Protein AF-A0A554IUD7-F1 (afdb_monomer)

Mean predicted aligned error: 2.98 Å

Solvent-accessible surface area (backbone atoms only — not comparable to full-atom values): 4430 Å² total; per-residue (Å²): 106,8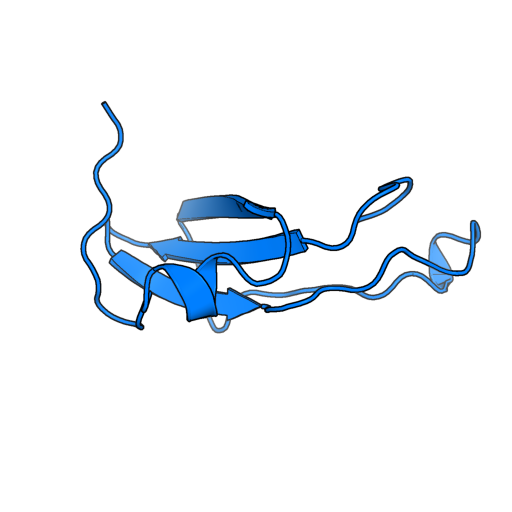6,92,39,90,60,41,29,18,38,36,30,25,38,96,50,20,29,69,39,73,46,72,57,40,72,50,65,93,58,90,50,77,92,74,51,87,84,86,77,65,95,60,92,62,81,48,72,50,80,42,60,45,55,46,48,72,73,71,65,67,48,72,66,41,78,52,82,89,129

Structure (mmCIF, N/CA/C/O backbone):
data_AF-A0A554IUD7-F1
#
_entry.id   AF-A0A554IUD7-F1
#
loop_
_atom_site.group_PDB
_atom_site.id
_atom_site.type_symbol
_atom_site.label_atom_id
_atom_site.label_alt_id
_atom_site.label_comp_id
_atom_site.label_asym_id
_atom_site.label_entity_id
_atom_site.label_seq_id
_atom_site.pdbx_PDB_ins_code
_atom_site.Cartn_x
_atom_site.Cartn_y
_atom_site.Cartn_z
_atom_site.occupancy
_atom_site.B_iso_or_equiv
_atom_site.auth_seq_id
_atom_site.auth_comp_id
_atom_site.auth_asym_id
_atom_site.auth_atom_id
_atom_site.pdbx_PDB_model_num
ATOM 1 N N . MET A 1 1 ? 3.151 -6.801 -8.935 1.00 86.94 1 MET A N 1
ATOM 2 C CA . MET A 1 1 ? 3.535 -5.801 -9.958 1.00 86.94 1 MET A CA 1
ATOM 3 C C . MET A 1 1 ? 4.053 -6.367 -11.285 1.00 86.94 1 MET A C 1
ATOM 5 O O . MET A 1 1 ? 4.405 -5.564 -12.138 1.00 86.94 1 MET A O 1
ATOM 9 N N . LYS A 1 2 ? 4.089 -7.692 -11.533 1.00 87.50 2 LYS A N 1
ATOM 10 C CA . LYS A 1 2 ? 4.418 -8.220 -12.874 1.00 87.50 2 LYS A CA 1
ATOM 11 C C . LYS A 1 2 ? 3.465 -7.623 -13.922 1.00 87.50 2 LYS A C 1
ATOM 13 O O . LYS A 1 2 ? 2.268 -7.564 -13.662 1.00 87.50 2 LYS A O 1
ATOM 18 N N . ASP A 1 3 ? 4.008 -7.182 -15.057 1.00 88.94 3 ASP A N 1
ATOM 19 C CA . ASP A 1 3 ? 3.271 -6.584 -16.182 1.00 88.94 3 ASP A CA 1
ATOM 20 C C . ASP A 1 3 ? 2.474 -5.302 -15.842 1.00 88.94 3 ASP A C 1
ATOM 22 O O . ASP A 1 3 ? 1.660 -4.843 -16.641 1.00 88.94 3 ASP A O 1
ATOM 26 N N . MET A 1 4 ? 2.706 -4.684 -14.675 1.00 92.44 4 MET A N 1
ATOM 27 C CA . MET A 1 4 ? 2.061 -3.415 -14.324 1.00 92.44 4 MET A CA 1
ATOM 28 C C . MET A 1 4 ? 2.681 -2.244 -15.076 1.00 92.44 4 MET A C 1
ATOM 30 O O . MET A 1 4 ? 3.894 -2.068 -15.065 1.00 92.44 4 MET A O 1
ATOM 34 N N . ALA A 1 5 ? 1.830 -1.419 -15.687 1.00 93.38 5 ALA A N 1
ATOM 35 C CA . ALA A 1 5 ? 2.238 -0.261 -16.483 1.00 93.38 5 ALA A CA 1
ATOM 36 C C . ALA A 1 5 ? 2.422 1.028 -15.664 1.00 93.38 5 ALA A C 1
ATOM 38 O O . ALA A 1 5 ? 2.978 2.003 -16.169 1.00 93.38 5 ALA A O 1
ATOM 39 N N . TYR A 1 6 ? 1.954 1.044 -14.413 1.00 95.19 6 TYR A N 1
ATOM 40 C CA . TYR A 1 6 ? 1.946 2.229 -13.560 1.00 95.19 6 TYR A CA 1
ATOM 41 C C . TYR A 1 6 ? 2.544 1.920 -12.188 1.00 95.19 6 TYR A C 1
ATOM 43 O O . TYR A 1 6 ? 2.395 0.797 -11.698 1.00 95.19 6 TYR A O 1
ATOM 51 N N . PRO A 1 7 ? 3.210 2.902 -11.559 1.00 96.50 7 PRO A N 1
ATOM 52 C CA . PRO A 1 7 ? 3.654 2.761 -10.186 1.00 96.50 7 PRO A CA 1
ATOM 53 C C . PRO A 1 7 ? 2.451 2.791 -9.238 1.00 96.50 7 PRO A C 1
ATOM 55 O O . PRO A 1 7 ? 1.507 3.560 -9.448 1.00 96.50 7 PRO A O 1
ATOM 58 N N . LEU A 1 8 ? 2.506 1.989 -8.175 1.00 97.81 8 LEU A N 1
ATOM 59 C CA . LEU A 1 8 ? 1.419 1.875 -7.198 1.00 97.81 8 LEU A CA 1
ATOM 60 C C . LEU A 1 8 ? 1.905 2.118 -5.772 1.00 97.81 8 LEU A C 1
ATOM 62 O O . LEU A 1 8 ? 3.063 1.855 -5.443 1.00 97.81 8 LEU A O 1
ATOM 66 N N . ASP A 1 9 ? 0.983 2.548 -4.922 1.00 98.50 9 ASP A N 1
ATOM 67 C CA . ASP A 1 9 ? 1.093 2.363 -3.482 1.00 98.50 9 ASP A CA 1
ATOM 68 C C . ASP A 1 9 ? 0.290 1.119 -3.090 1.00 98.50 9 ASP A C 1
ATOM 70 O O . ASP A 1 9 ? -0.843 0.940 -3.541 1.00 98.50 9 ASP A O 1
ATOM 74 N N . ILE A 1 10 ? 0.853 0.276 -2.230 1.00 98.31 10 ILE A N 1
ATOM 75 C CA . ILE A 1 10 ? 0.167 -0.884 -1.658 1.00 98.31 10 ILE A CA 1
ATOM 76 C C . ILE A 1 10 ? -0.092 -0.605 -0.181 1.00 98.31 10 ILE A C 1
ATOM 78 O O . ILE A 1 10 ? 0.833 -0.259 0.554 1.00 98.31 10 ILE A O 1
ATOM 82 N N . ILE A 1 11 ? -1.334 -0.771 0.260 1.00 98.38 11 ILE A N 1
ATOM 83 C CA . ILE A 1 11 ? -1.735 -0.681 1.664 1.00 98.38 11 ILE A CA 1
ATOM 84 C C . ILE A 1 11 ? -1.985 -2.098 2.170 1.00 98.38 11 ILE A C 1
ATOM 86 O O . ILE A 1 11 ? -2.845 -2.808 1.653 1.00 98.38 11 ILE A O 1
ATOM 90 N N . TRP A 1 12 ? -1.234 -2.499 3.188 1.00 98.31 12 TRP A N 1
ATOM 91 C CA . TRP A 1 12 ? -1.325 -3.805 3.832 1.00 98.31 12 TRP A CA 1
ATOM 92 C C . TRP A 1 12 ? -2.310 -3.728 4.997 1.00 98.31 12 TRP A C 1
ATOM 94 O O . TRP A 1 12 ? -2.149 -2.870 5.867 1.00 98.31 12 TRP A O 1
ATOM 104 N N . ILE A 1 13 ? -3.328 -4.589 5.020 1.00 98.00 13 ILE A N 1
ATOM 105 C CA . ILE A 1 13 ? -4.466 -4.480 5.942 1.00 98.00 13 ILE A CA 1
ATOM 106 C C . ILE A 1 13 ? -4.647 -5.791 6.711 1.00 98.00 13 ILE A C 1
ATOM 108 O O . ILE A 1 13 ? -4.574 -6.876 6.136 1.00 98.00 13 ILE A O 1
ATOM 112 N N . ALA A 1 14 ? -4.891 -5.684 8.013 1.00 97.62 14 ALA A N 1
ATOM 113 C CA . ALA A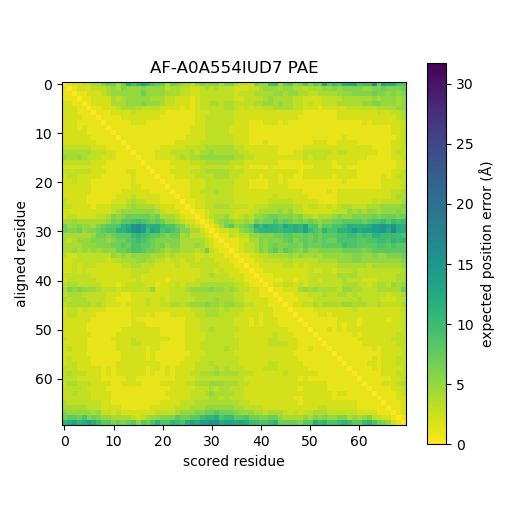 1 14 ? -5.360 -6.797 8.829 1.00 97.62 14 ALA A CA 1
ATOM 114 C C . ALA A 1 14 ? -6.355 -6.307 9.877 1.00 97.62 14 ALA A C 1
ATOM 116 O O . ALA A 1 14 ? -6.190 -5.211 10.420 1.00 97.62 14 ALA A O 1
ATOM 117 N N . ASP A 1 15 ? -7.370 -7.116 10.165 1.00 96.06 15 ASP A N 1
ATOM 118 C CA . ASP A 1 15 ? -8.381 -6.862 11.193 1.00 96.06 15 ASP A CA 1
ATOM 119 C C . ASP A 1 15 ? -9.023 -5.468 11.052 1.00 96.06 15 ASP A C 1
ATOM 121 O O . ASP A 1 15 ? -9.269 -4.752 12.028 1.00 96.06 15 ASP A O 1
ATOM 125 N N . GLY A 1 16 ? -9.253 -5.047 9.802 1.00 96.56 16 GLY A N 1
ATOM 126 C CA . GLY A 1 16 ? -9.834 -3.742 9.481 1.00 96.56 16 GLY A CA 1
ATOM 127 C C . GLY A 1 16 ? -8.927 -2.550 9.799 1.00 96.56 16 GLY A C 1
ATOM 128 O O . GLY A 1 16 ? -9.435 -1.448 10.009 1.00 96.56 16 GLY A O 1
ATOM 129 N N . LYS A 1 17 ? -7.603 -2.736 9.857 1.00 97.88 17 LYS A N 1
ATOM 130 C CA . LYS A 1 17 ? -6.628 -1.661 10.082 1.00 97.88 17 LYS A CA 1
ATOM 131 C C . LYS A 1 17 ? -5.468 -1.711 9.105 1.00 97.88 17 LYS A C 1
ATOM 133 O O . LYS A 1 17 ? -5.013 -2.783 8.713 1.00 97.88 17 LYS A O 1
ATOM 138 N N . VAL A 1 18 ? -4.934 -0.539 8.776 1.00 98.25 18 VAL A N 1
ATOM 139 C CA . VAL A 1 18 ? -3.668 -0.424 8.048 1.00 98.25 18 VAL A CA 1
ATOM 140 C C . VAL A 1 18 ? -2.529 -0.928 8.934 1.00 98.25 18 VAL A C 1
ATOM 142 O O . VAL A 1 18 ? -2.283 -0.383 10.008 1.00 98.25 18 VAL A O 1
ATOM 145 N N . LEU A 1 19 ? -1.810 -1.948 8.475 1.00 97.62 19 LEU A N 1
ATOM 146 C CA . LEU A 1 19 ? -0.607 -2.467 9.129 1.00 97.62 19 LEU A CA 1
ATOM 147 C C . LEU A 1 19 ? 0.687 -1.908 8.544 1.00 97.62 19 LEU A C 1
ATOM 149 O O . LEU A 1 19 ? 1.719 -1.907 9.210 1.00 97.62 19 LEU A O 1
ATOM 153 N N . GLY A 1 20 ? 0.653 -1.449 7.299 1.00 98.00 20 GLY A N 1
ATOM 154 C CA . GLY A 1 20 ? 1.822 -0.896 6.638 1.00 98.00 20 GLY A CA 1
ATOM 155 C C . GLY A 1 20 ? 1.521 -0.453 5.221 1.00 98.00 20 GLY A C 1
ATOM 156 O O . GLY A 1 20 ? 0.448 -0.718 4.679 1.00 98.00 20 GLY A O 1
ATOM 157 N N . THR A 1 21 ? 2.505 0.196 4.615 1.00 98.19 21 THR A N 1
ATOM 158 C CA . THR A 1 21 ? 2.434 0.665 3.235 1.00 98.19 21 THR A CA 1
ATOM 159 C C . THR A 1 21 ? 3.708 0.300 2.478 1.00 98.19 21 THR A C 1
ATOM 161 O O . THR A 1 21 ? 4.798 0.195 3.042 1.00 98.19 21 THR A O 1
ATOM 164 N N . SER A 1 22 ? 3.576 0.085 1.176 1.00 97.88 22 SER A N 1
ATOM 165 C CA . SER A 1 22 ? 4.689 0.067 0.230 1.00 97.88 22 SER A CA 1
ATOM 166 C C . SER A 1 22 ? 4.409 1.135 -0.812 1.00 97.88 22 SER A C 1
ATOM 168 O O . SER A 1 22 ? 3.571 0.948 -1.688 1.00 97.88 22 SER A O 1
ATOM 170 N N . GLU A 1 23 ? 5.055 2.285 -0.661 1.00 97.69 23 GLU A N 1
ATOM 171 C CA . GLU A 1 23 ? 4.790 3.473 -1.472 1.00 97.69 23 GLU A CA 1
ATOM 172 C C . GLU A 1 23 ? 5.659 3.513 -2.728 1.00 97.69 23 GLU A C 1
ATOM 174 O O . GLU A 1 23 ? 6.821 3.103 -2.707 1.00 97.69 23 GLU A O 1
ATOM 179 N N . ASN A 1 24 ? 5.114 4.082 -3.804 1.00 96.94 24 ASN A N 1
ATOM 180 C CA . ASN A 1 24 ? 5.803 4.332 -5.069 1.00 96.94 24 ASN A CA 1
ATOM 181 C C . ASN A 1 24 ? 6.525 3.090 -5.611 1.00 96.94 24 ASN A C 1
ATOM 183 O O . ASN A 1 24 ? 7.659 3.173 -6.090 1.00 96.94 24 ASN A O 1
ATOM 187 N N . THR A 1 25 ? 5.871 1.928 -5.530 1.00 95.50 25 THR A N 1
ATOM 188 C CA . THR A 1 25 ? 6.405 0.686 -6.090 1.00 95.50 25 THR A CA 1
ATOM 189 C C . THR A 1 25 ? 6.657 0.885 -7.590 1.00 95.50 25 THR A C 1
ATOM 191 O O . THR A 1 25 ? 5.741 1.280 -8.318 1.00 95.50 25 THR A O 1
ATOM 194 N N . PRO A 1 26 ? 7.902 0.712 -8.073 1.00 92.50 26 PRO A N 1
ATOM 195 C CA . PRO A 1 26 ? 8.239 1.043 -9.449 1.00 92.50 26 PRO A CA 1
ATOM 196 C C . PRO A 1 26 ? 7.588 0.088 -10.447 1.00 92.50 26 PRO A C 1
ATOM 198 O O . PRO A 1 26 ? 7.368 -1.093 -10.171 1.00 92.50 26 PRO A O 1
ATOM 201 N N . VAL A 1 27 ? 7.376 0.599 -11.660 1.00 92.75 27 VAL A N 1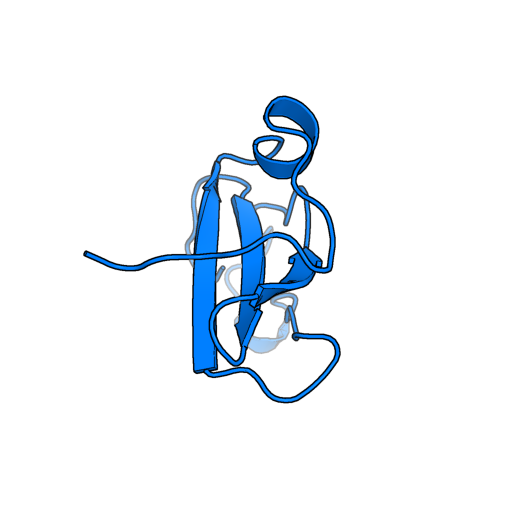
ATOM 202 C CA . VAL A 1 27 ? 7.102 -0.234 -12.834 1.00 92.75 27 VAL A CA 1
ATOM 203 C C . VAL A 1 27 ? 8.292 -1.176 -13.044 1.00 92.75 27 VAL A C 1
ATOM 205 O O . VAL A 1 27 ? 9.436 -0.705 -13.057 1.00 92.75 27 VAL A O 1
ATOM 208 N N . PRO A 1 28 ? 8.074 -2.491 -13.204 1.00 88.94 28 PRO A N 1
ATOM 209 C CA . PRO A 1 28 ? 9.181 -3.404 -13.412 1.00 88.94 28 PRO A CA 1
ATOM 210 C C . PRO A 1 28 ? 9.937 -3.102 -14.704 1.00 88.94 28 PRO A C 1
ATOM 212 O O . PRO A 1 28 ? 9.347 -2.932 -15.766 1.00 88.94 28 PRO A O 1
ATOM 215 N N . GLN A 1 29 ? 11.266 -3.089 -14.619 1.00 85.88 29 GLN A N 1
ATOM 216 C CA . GLN A 1 29 ? 12.142 -2.831 -15.768 1.00 85.88 29 GLN A CA 1
ATOM 217 C C . GLN A 1 29 ? 12.515 -4.103 -16.544 1.00 85.88 29 GLN A C 1
ATOM 219 O O . GLN A 1 29 ? 13.179 -4.032 -17.575 1.00 85.88 29 GLN A O 1
ATOM 224 N N . SER A 1 30 ? 12.132 -5.277 -16.038 1.00 84.38 30 SER A N 1
ATOM 225 C CA . SER A 1 30 ? 12.461 -6.570 -16.628 1.00 84.38 30 SER A CA 1
ATOM 226 C C . SER A 1 30 ? 11.211 -7.415 -16.801 1.00 84.38 30 SER A C 1
ATOM 228 O O . SER A 1 30 ? 10.381 -7.492 -15.901 1.00 84.38 30 SER A O 1
ATOM 230 N N . ASN A 1 31 ? 11.137 -8.121 -17.927 1.00 80.56 31 ASN A N 1
ATOM 231 C CA . ASN A 1 31 ? 10.113 -9.138 -18.171 1.00 80.56 31 ASN A CA 1
ATOM 232 C C . ASN A 1 31 ? 10.535 -10.516 -17.627 1.00 80.56 31 ASN A C 1
ATOM 234 O O . ASN A 1 31 ? 9.750 -11.464 -17.656 1.00 80.56 31 ASN A O 1
ATOM 238 N N . ASN A 1 32 ? 11.779 -10.653 -17.144 1.00 87.56 32 ASN A N 1
ATOM 239 C CA . ASN A 1 32 ? 12.233 -11.882 -16.511 1.00 87.56 32 ASN A CA 1
ATOM 240 C C . ASN A 1 32 ? 11.651 -11.969 -15.098 1.00 87.56 32 ASN A C 1
ATOM 242 O O . ASN A 1 32 ? 12.033 -11.203 -14.214 1.00 87.56 32 ASN A O 1
ATOM 246 N N . ILE A 1 33 ? 10.766 -12.943 -14.889 1.00 84.38 33 ILE A N 1
ATOM 247 C CA . ILE A 1 33 ? 10.060 -13.144 -13.623 1.00 84.38 33 ILE A CA 1
ATOM 248 C C . ILE A 1 33 ? 11.001 -13.355 -12.431 1.00 84.38 33 ILE A C 1
ATOM 250 O O . ILE A 1 33 ? 10.665 -12.954 -11.323 1.00 84.38 33 ILE A O 1
ATOM 254 N N . LEU A 1 34 ? 12.190 -13.923 -12.662 1.00 87.94 34 LEU A N 1
ATOM 255 C CA . LEU A 1 34 ? 13.195 -1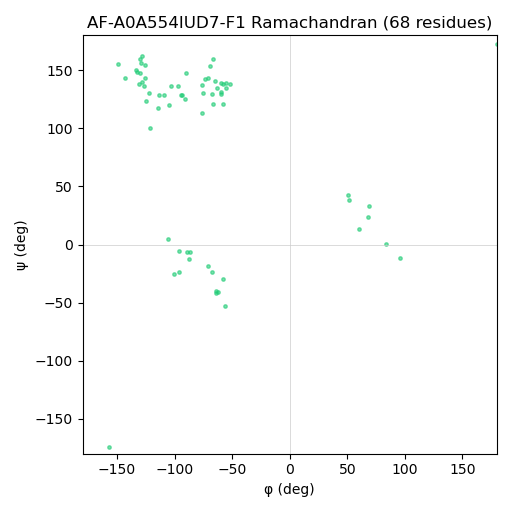4.163 -11.622 1.00 87.94 34 LEU A CA 1
ATOM 256 C C . LEU A 1 34 ? 13.851 -12.873 -11.111 1.00 87.94 34 LEU A C 1
ATOM 258 O O . LEU A 1 34 ? 14.431 -12.873 -10.032 1.00 87.94 34 LEU A O 1
ATOM 262 N N . ASN A 1 35 ? 13.752 -11.783 -11.876 1.00 87.12 35 ASN A N 1
ATOM 263 C CA . ASN A 1 35 ? 14.369 -10.495 -11.561 1.00 87.12 35 ASN A CA 1
ATOM 264 C C . ASN A 1 35 ? 13.344 -9.452 -11.090 1.00 87.12 35 ASN A C 1
ATOM 266 O O . ASN A 1 35 ? 13.692 -8.282 -10.922 1.00 87.12 35 ASN A O 1
ATOM 270 N N . LEU A 1 36 ? 12.075 -9.837 -10.931 1.00 89.56 36 LEU A N 1
ATOM 271 C CA . LEU A 1 36 ? 11.037 -8.918 -10.485 1.00 89.56 36 LEU A CA 1
ATOM 272 C C . LEU A 1 36 ? 11.149 -8.660 -8.978 1.00 89.56 36 LEU A C 1
ATOM 274 O O . LEU A 1 36 ? 11.323 -9.610 -8.212 1.00 89.56 36 LEU A O 1
ATOM 278 N N . PRO A 1 37 ? 10.995 -7.402 -8.530 1.00 89.31 37 PRO A N 1
ATOM 279 C CA . PRO A 1 37 ? 10.940 -7.104 -7.111 1.00 89.31 37 PRO A CA 1
ATOM 280 C C . PRO A 1 37 ? 9.697 -7.738 -6.480 1.00 89.31 37 PRO A C 1
ATOM 282 O O . PRO A 1 37 ? 8.601 -7.730 -7.050 1.00 89.31 37 PRO A O 1
ATOM 285 N N . THR A 1 38 ? 9.875 -8.250 -5.268 1.00 91.88 38 THR A N 1
ATOM 286 C 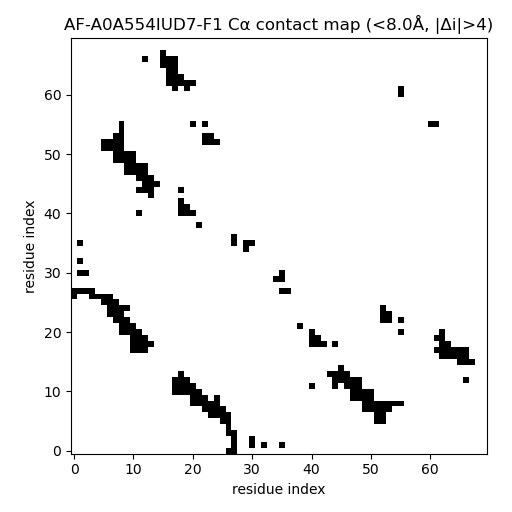CA . THR A 1 38 ? 8.790 -8.728 -4.413 1.00 91.88 38 THR A CA 1
ATOM 287 C C . THR A 1 38 ? 8.508 -7.700 -3.329 1.00 91.88 38 THR A C 1
ATOM 289 O O . THR A 1 38 ? 9.438 -7.190 -2.703 1.00 91.88 38 THR A O 1
ATOM 292 N N . TYR A 1 39 ? 7.230 -7.434 -3.082 1.00 93.75 39 TYR A N 1
ATOM 293 C CA . TYR A 1 39 ? 6.768 -6.550 -2.017 1.00 93.75 39 TYR A CA 1
ATOM 294 C C . TYR A 1 39 ? 6.019 -7.400 -1.004 1.00 93.75 39 TYR A C 1
ATOM 296 O O . TYR A 1 39 ? 5.133 -8.165 -1.387 1.00 93.75 39 TYR A O 1
ATOM 304 N N . SER A 1 40 ? 6.392 -7.273 0.264 1.00 95.25 40 SER A N 1
ATOM 305 C CA . SER A 1 40 ? 5.840 -8.087 1.341 1.00 95.25 40 SER A CA 1
ATOM 306 C C . SER A 1 40 ? 5.289 -7.193 2.445 1.00 95.25 40 SER A C 1
ATOM 308 O O . SER A 1 40 ? 5.899 -6.162 2.750 1.00 95.25 40 SER A O 1
ATOM 310 N N . PRO A 1 41 ? 4.170 -7.584 3.072 1.00 96.62 41 PRO A N 1
ATOM 311 C CA . PRO A 1 41 ? 3.675 -6.908 4.257 1.00 96.62 41 PRO A CA 1
ATOM 312 C C . PRO A 1 41 ? 4.644 -7.100 5.440 1.00 96.62 41 PRO A C 1
ATOM 314 O O . PRO A 1 41 ? 5.430 -8.052 5.451 1.00 96.62 41 PRO A O 1
ATOM 317 N N . PRO A 1 42 ? 4.579 -6.232 6.467 1.00 93.88 42 PRO A N 1
ATOM 318 C CA . PRO A 1 42 ? 5.425 -6.349 7.658 1.00 93.88 42 PRO A CA 1
ATOM 319 C C . PRO A 1 42 ? 5.103 -7.583 8.520 1.00 93.88 42 PRO A C 1
ATOM 321 O O . PRO A 1 42 ? 5.955 -8.044 9.274 1.00 93.88 42 PRO A O 1
ATOM 324 N N . GLN A 1 43 ? 3.883 -8.117 8.416 1.00 94.81 43 GLN A N 1
ATOM 325 C CA . GLN A 1 43 ? 3.411 -9.318 9.109 1.00 94.81 43 GLN A CA 1
ATOM 326 C C . GLN A 1 43 ? 2.233 -9.943 8.341 1.00 94.81 43 GLN A C 1
ATOM 328 O O . GLN A 1 43 ? 1.899 -9.486 7.248 1.00 94.81 43 GLN A O 1
ATOM 333 N N . ALA A 1 44 ? 1.605 -10.986 8.893 1.00 97.06 44 ALA A N 1
ATOM 334 C CA . ALA A 1 44 ? 0.411 -11.591 8.301 1.00 97.06 44 ALA A CA 1
ATOM 335 C C . ALA A 1 44 ? -0.725 -10.561 8.135 1.00 97.06 44 ALA A C 1
ATOM 337 O O . ALA A 1 44 ? -0.962 -9.742 9.024 1.00 97.06 44 ALA A O 1
ATOM 338 N N . ILE A 1 45 ? -1.403 -10.622 6.988 1.00 96.94 45 ILE A N 1
ATOM 339 C CA . ILE A 1 45 ? -2.485 -9.720 6.568 1.00 96.94 45 ILE A CA 1
ATOM 340 C C . ILE A 1 45 ? -3.693 -10.524 6.095 1.00 96.94 45 ILE A C 1
ATOM 342 O O . ILE A 1 45 ? -3.538 -11.681 5.698 1.00 96.94 45 ILE A O 1
ATOM 346 N N . ASP A 1 46 ? -4.867 -9.897 6.083 1.00 96.81 46 ASP A N 1
ATOM 347 C CA . ASP A 1 46 ? -6.067 -10.456 5.447 1.00 96.81 46 ASP A CA 1
ATOM 348 C C . ASP A 1 46 ? -6.340 -9.842 4.066 1.00 96.81 46 ASP A C 1
ATOM 350 O O . ASP A 1 46 ? -6.932 -10.501 3.210 1.00 96.81 46 ASP A O 1
ATOM 354 N N . SER A 1 47 ? -5.867 -8.613 3.825 1.00 96.44 47 SER A N 1
ATOM 355 C CA . SER A 1 47 ? -6.198 -7.844 2.626 1.00 96.44 47 SER A CA 1
ATOM 356 C C . SER A 1 47 ? -5.055 -6.917 2.200 1.00 96.44 47 SER A C 1
ATOM 358 O O . SER A 1 47 ? -4.241 -6.469 3.010 1.00 96.44 47 SER A O 1
ATOM 360 N N . ALA A 1 48 ? -5.024 -6.575 0.911 1.00 97.00 48 ALA A N 1
ATOM 361 C CA . ALA A 1 48 ? -4.181 -5.517 0.366 1.00 97.00 48 ALA A CA 1
ATOM 362 C C . ALA A 1 48 ? -5.020 -4.593 -0.527 1.00 97.00 48 ALA A C 1
ATOM 364 O O . ALA A 1 48 ? -5.848 -5.072 -1.304 1.00 97.00 48 ALA A O 1
ATOM 365 N N . LEU A 1 49 ? -4.810 -3.281 -0.420 1.00 97.19 49 LEU A N 1
ATOM 366 C CA . LEU A 1 49 ? -5.436 -2.275 -1.280 1.00 97.19 49 LEU A CA 1
ATOM 367 C C . LEU A 1 49 ? -4.362 -1.591 -2.129 1.00 97.19 49 LEU A C 1
ATOM 369 O O . LEU A 1 49 ? -3.470 -0.933 -1.595 1.00 97.19 49 LEU A O 1
ATOM 373 N N . GLU A 1 50 ? -4.460 -1.738 -3.447 1.00 97.50 50 GLU A N 1
ATOM 374 C CA . GLU A 1 50 ? -3.565 -1.096 -4.410 1.00 97.50 50 GLU A CA 1
ATOM 375 C C . GLU A 1 50 ? -4.166 0.229 -4.900 1.00 97.50 50 GLU A C 1
ATOM 377 O O . GLU A 1 50 ? -5.318 0.283 -5.334 1.00 97.50 50 GLU A O 1
ATOM 382 N N . LEU A 1 51 ? -3.383 1.307 -4.834 1.00 97.56 51 LEU A N 1
ATOM 383 C CA . LEU A 1 51 ? -3.758 2.654 -5.266 1.00 97.56 51 LEU A CA 1
ATOM 384 C C . LEU A 1 51 ? -2.699 3.230 -6.211 1.00 97.56 51 LEU A C 1
ATOM 386 O O . LEU A 1 51 ? -1.552 2.791 -6.223 1.00 97.56 51 LEU A O 1
ATOM 390 N N . ASN A 1 52 ? -3.054 4.277 -6.960 1.00 98.06 52 ASN A N 1
ATOM 391 C CA . ASN A 1 52 ? -2.073 5.038 -7.741 1.00 98.06 52 ASN A CA 1
ATOM 392 C C . ASN A 1 52 ? -0.943 5.555 -6.836 1.00 98.06 52 ASN A C 1
ATOM 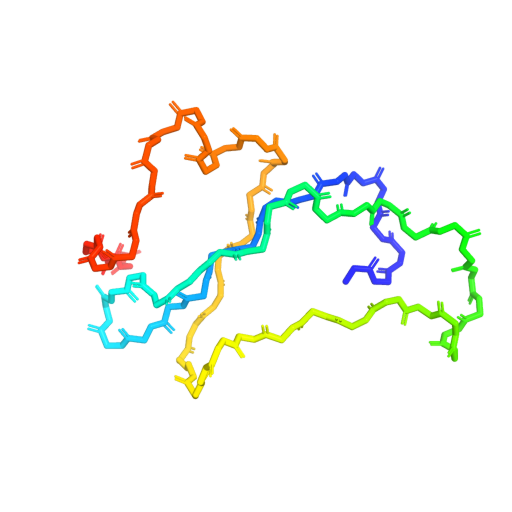394 O O . ASN A 1 52 ? -1.225 6.057 -5.745 1.00 98.06 52 ASN A O 1
ATOM 398 N N . ALA A 1 53 ? 0.308 5.488 -7.300 1.00 98.19 53 ALA A N 1
ATOM 399 C CA . ALA A 1 53 ? 1.457 5.964 -6.529 1.00 98.19 53 ALA A CA 1
ATOM 400 C C . ALA A 1 53 ? 1.286 7.401 -6.005 1.00 98.19 53 ALA A C 1
ATOM 402 O O . ALA A 1 53 ? 0.796 8.292 -6.707 1.00 98.19 53 ALA A O 1
ATOM 403 N N . GLY A 1 54 ? 1.703 7.614 -4.757 1.00 98.19 54 GLY A N 1
ATOM 404 C CA . GLY A 1 54 ? 1.573 8.881 -4.040 1.00 98.19 54 GLY A CA 1
ATOM 405 C C . GLY A 1 54 ? 0.213 9.101 -3.369 1.00 98.19 54 GLY A C 1
ATOM 406 O O . GLY A 1 54 ? 0.022 10.137 -2.727 1.00 98.19 54 GLY A O 1
ATOM 407 N N . SER A 1 55 ? -0.726 8.157 -3.475 1.00 98.50 55 SER A N 1
ATOM 408 C CA . SER A 1 55 ? -2.018 8.205 -2.781 1.00 98.50 55 SER A CA 1
ATOM 409 C C . SER A 1 55 ? -1.860 8.140 -1.263 1.00 98.50 55 SER A C 1
ATOM 411 O O . SER A 1 55 ? -2.539 8.892 -0.567 1.00 98.50 55 SER A O 1
ATOM 413 N N . VAL A 1 56 ? -0.939 7.319 -0.746 1.00 98.50 56 VAL A N 1
ATOM 414 C CA . VAL A 1 56 ? -0.665 7.212 0.699 1.00 98.50 56 VAL A CA 1
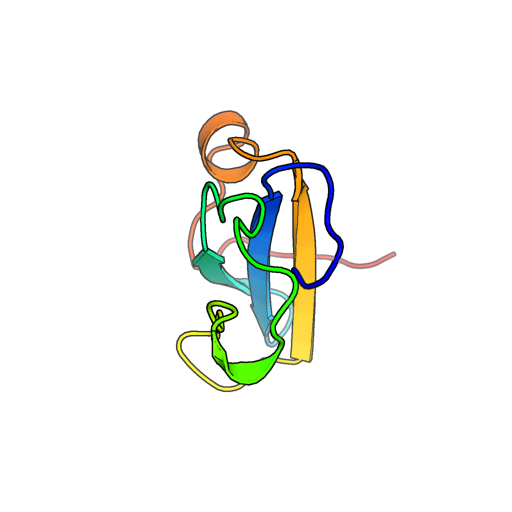ATOM 415 C C . VAL A 1 56 ? -0.304 8.581 1.265 1.00 98.50 56 VAL A C 1
ATOM 417 O O . VAL A 1 56 ? -0.979 9.085 2.162 1.00 98.50 56 VAL A O 1
ATOM 420 N N . LYS A 1 57 ? 0.682 9.245 0.654 1.00 98.38 57 LYS A N 1
ATOM 421 C CA . LYS A 1 57 ? 1.089 10.599 1.035 1.00 98.38 57 LYS A CA 1
ATOM 422 C C . LYS A 1 57 ? -0.014 11.637 0.818 1.00 98.38 57 LYS A C 1
ATOM 424 O O . LYS A 1 57 ? -0.195 12.513 1.657 1.00 98.38 57 LYS A O 1
ATOM 429 N N . LYS A 1 58 ? -0.742 11.565 -0.301 1.00 98.50 58 LYS A N 1
ATOM 430 C CA . LYS A 1 58 ? -1.808 12.520 -0.646 1.00 98.50 58 LYS A CA 1
ATOM 431 C C . LYS A 1 58 ? -2.949 12.509 0.371 1.00 98.50 58 LYS A C 1
ATOM 433 O O . LYS A 1 58 ? -3.477 13.572 0.685 1.00 98.50 58 LYS A O 1
ATOM 438 N N . PHE A 1 59 ? -3.343 11.328 0.838 1.00 98.12 59 PHE A N 1
ATOM 439 C CA . PHE A 1 59 ? -4.456 11.163 1.773 1.00 98.12 59 PHE A CA 1
ATOM 440 C C . PHE A 1 59 ? -4.008 11.076 3.236 1.00 98.12 59 PHE A C 1
ATOM 442 O O . PHE A 1 59 ? -4.856 11.079 4.120 1.00 98.12 59 PHE A O 1
ATOM 449 N N . GLY A 1 60 ? -2.697 11.047 3.495 1.00 98.12 60 GLY A N 1
ATOM 450 C CA . GLY A 1 60 ? -2.144 10.990 4.846 1.00 98.12 60 GLY A CA 1
ATOM 451 C C . GLY A 1 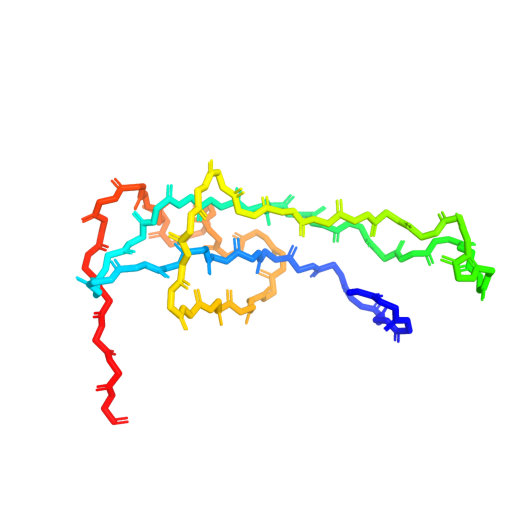60 ? -2.412 9.663 5.553 1.00 98.12 60 GLY A C 1
ATOM 452 O O . GLY A 1 60 ? -2.594 9.672 6.767 1.00 98.12 60 GLY A O 1
ATOM 453 N N . ILE A 1 61 ? -2.447 8.559 4.796 1.00 98.38 61 ILE A N 1
ATOM 454 C CA . ILE A 1 61 ? -2.739 7.210 5.305 1.00 98.38 61 ILE A CA 1
ATOM 455 C C . ILE A 1 61 ? -1.603 6.756 6.219 1.00 98.38 61 ILE A C 1
ATOM 457 O O . ILE A 1 61 ? -0.432 6.816 5.842 1.00 98.38 61 ILE A O 1
ATOM 461 N N . GLN A 1 62 ? -1.953 6.287 7.411 1.00 98.25 62 GLN A N 1
ATOM 462 C CA . GLN A 1 62 ? -1.017 5.898 8.457 1.00 98.25 62 GLN A CA 1
ATOM 463 C C . GLN A 1 62 ? -1.328 4.505 9.003 1.00 98.25 62 GLN A C 1
ATOM 465 O O . GLN A 1 62 ? -2.450 4.003 8.936 1.00 98.25 62 GLN A O 1
ATOM 470 N N . VAL A 1 63 ? -0.307 3.865 9.574 1.00 98.00 63 VAL A N 1
ATOM 471 C CA . VAL A 1 63 ? -0.478 2.608 10.309 1.00 98.00 63 VAL A CA 1
ATOM 472 C C . VAL A 1 63 ? -1.445 2.829 11.471 1.00 98.00 63 VAL A C 1
ATOM 474 O O . VAL A 1 63 ? -1.288 3.763 12.254 1.00 98.00 63 VAL A O 1
ATOM 477 N N . GLY A 1 64 ? -2.428 1.941 11.592 1.00 97.94 64 GLY A N 1
ATOM 478 C CA . GLY A 1 64 ? -3.497 2.013 12.582 1.00 97.94 64 GLY A CA 1
ATOM 479 C C . GLY A 1 64 ? -4.789 2.655 12.077 1.00 97.94 64 GLY A C 1
ATOM 480 O O . GLY A 1 64 ? -5.808 2.508 12.759 1.00 97.94 64 GLY A O 1
ATOM 481 N N . ASP A 1 65 ? -4.783 3.291 10.901 1.00 98.44 65 ASP A N 1
ATOM 482 C CA . ASP A 1 65 ? -5.999 3.845 10.305 1.00 98.44 65 ASP A CA 1
ATOM 483 C C . ASP A 1 65 ? -7.048 2.745 10.073 1.00 98.44 65 ASP A C 1
ATOM 485 O O . ASP A 1 65 ? -6.699 1.638 9.640 1.00 98.44 65 ASP A O 1
ATOM 489 N N . PRO A 1 66 ? -8.335 3.018 10.354 1.00 97.75 66 PRO A N 1
ATOM 490 C CA . PRO A 1 66 ? -9.399 2.051 10.147 1.00 97.75 66 PRO A CA 1
ATOM 491 C C . PRO A 1 66 ? -9.715 1.885 8.658 1.00 97.75 66 PRO A C 1
ATOM 493 O O . PRO A 1 66 ? -9.784 2.852 7.900 1.00 97.75 66 PRO A O 1
ATOM 496 N N . VAL A 1 67 ? -10.001 0.650 8.260 1.00 96.88 67 VAL A N 1
ATOM 497 C CA . VAL A 1 67 ? -10.451 0.285 6.918 1.00 96.88 67 VAL A CA 1
ATOM 498 C C . VAL A 1 67 ? -11.795 -0.417 7.023 1.00 96.88 67 VAL A C 1
ATOM 500 O O . VAL A 1 67 ? -11.981 -1.339 7.813 1.00 96.88 67 VAL A O 1
ATOM 503 N N . THR A 1 68 ? -12.760 0.022 6.220 1.00 94.69 68 THR A N 1
ATOM 504 C CA . THR A 1 68 ? -14.078 -0.609 6.121 1.00 94.69 68 THR A CA 1
ATOM 505 C C . THR A 1 68 ? -14.349 -0.963 4.670 1.00 94.69 68 THR A C 1
ATOM 507 O O . THR A 1 68 ? -14.329 -0.087 3.807 1.00 94.69 68 THR A O 1
ATOM 510 N N . LEU A 1 69 ? -14.630 -2.238 4.416 1.00 86.06 69 LEU A N 1
ATOM 511 C CA . LEU A 1 69 ? -15.127 -2.723 3.133 1.00 86.06 69 LEU A CA 1
ATOM 512 C C . LEU A 1 69 ? -16.656 -2.771 3.218 1.00 86.06 69 LEU A C 1
ATOM 514 O O . LEU A 1 69 ? -17.201 -3.296 4.190 1.00 86.06 69 LEU A O 1
ATOM 518 N N . LYS A 1 70 ? -17.335 -2.162 2.247 1.00 80.00 70 LYS A N 1
ATOM 519 C CA . LYS A 1 70 ? -18.797 -2.165 2.132 1.00 80.00 70 LYS A CA 1
ATOM 520 C C . LYS A 1 70 ? -19.220 -2.873 0.861 1.00 80.00 70 LYS A C 1
ATOM 522 O O . LYS A 1 70 ? -18.490 -2.718 -0.143 1.00 80.00 70 LYS A O 1
#

Foldseek 3Di:
DQPDPAFKKKFFAAPQWGQDIDARHDDDPDNPPVPDDDDDGPDDGDDMDIGGGCVCVVVVGDGGDGHDDD

Secondary structure (DSSP, 8-state):
-TT--S-EEEEEEETTEEEEEEEEEPPPS-S-GGGSPP---SS--SEEEEEETTHHHHHT--TT-B----

Nearest PDB structures (foldseek):
  1uc8-assembly1_B  TM=3.866E-01  e=3.923E+00  Thermus thermophilus
  1uc8-asse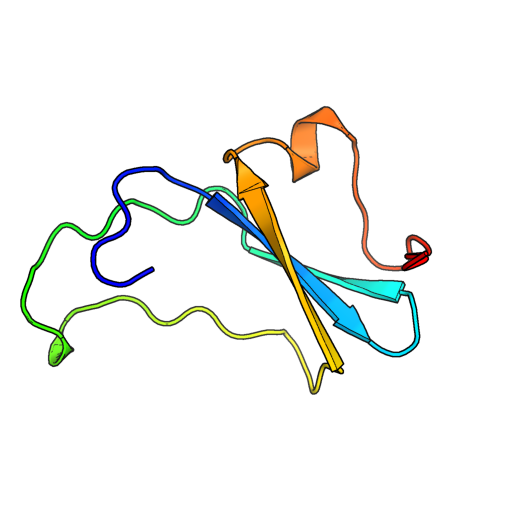mbly1_A  TM=3.861E-01  e=3.923E+00  Thermus thermophilus
  8ayz-assembly1_A  TM=1.663E-01  e=3.439E+00  Poliovirus 2

Sequence (70 aa):
MKDMAYPLDIIWIADGKVLGTSENTPVPQSNNILNLPTYSPPQAIDSALELNAGSVKKFGIQVGDPVTLK

pLDDT: mean 94.61, std 4.79, range [80.0, 98.5]

Radius of gyration: 12.78 Å; Cα contacts (8 Å, |Δi|>4): 124; chains: 1; bounding box: 33×27×31 Å